Protein AF-A0AAW1KAX5-F1 (afdb_monomer)

pLDDT: mean 72.47, std 14.28, range [36.75, 89.25]

Mean predicted aligned error: 9.92 Å

InterPro domains:
  IPR006566 FBD domain [PF08387] (38-75)
  IPR006566 FBD domain [SM00579] (36-104)

Seco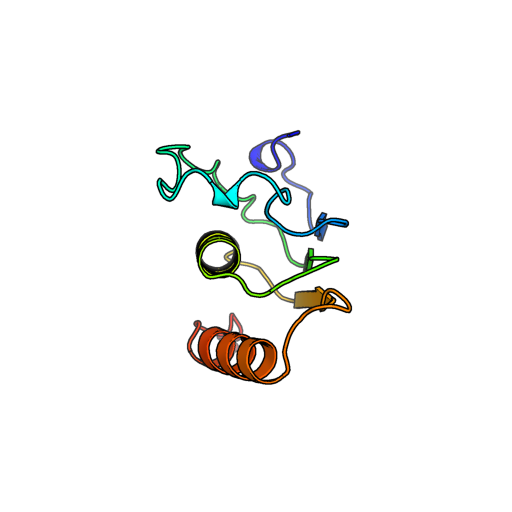ndary structure (DSSP, 8-state):
---GGG-TT--EEEETT-SS-TTGGG--S-----PPPPPTT--EEEEEEE---HHHHHHHHHHHHH-TT--EEEEEE-TT--HHHHHHHHHHHHHS--S-----

Organism: Saponaria officinalis (NCBI:txid3572)

Solvent-accessible surface area (backbone atoms only — not comparable to full-atom values): 6282 Å² to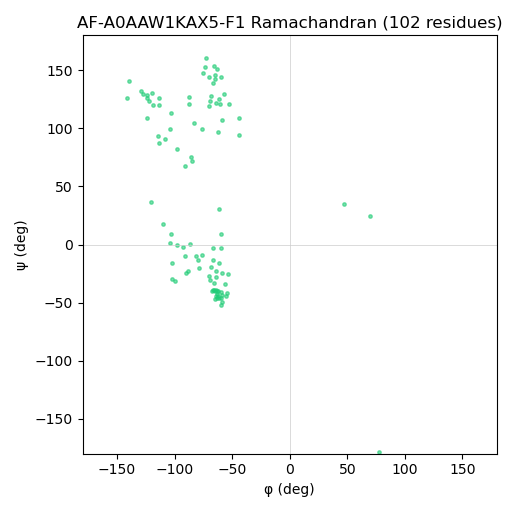tal; per-residue (Å²): 136,86,73,59,58,82,40,84,80,43,38,68,49,77,31,73,67,24,88,56,63,92,74,57,71,83,50,89,60,79,63,90,64,75,72,70,66,52,33,60,50,23,29,33,40,37,31,23,48,33,59,62,44,72,68,47,48,50,52,49,49,55,49,56,72,43,24,78,51,40,76,43,81,45,78,38,66,28,93,82,46,50,72,69,41,53,49,52,48,53,54,56,58,69,72,44,84,68,76,75,82,81,82,129

Radius of gyration: 14.02 Å; Cα contacts (8 Å, |Δi|>4): 132; chains: 1; bounding box: 36×26×47 Å

Structure (mmCIF, N/CA/C/O backbone):
data_AF-A0AAW1KAX5-F1
#
_entry.id   AF-A0AAW1KAX5-F1
#
loop_
_atom_site.group_PDB
_atom_site.id
_atom_site.type_symbol
_atom_site.label_atom_id
_atom_site.label_alt_id
_atom_site.label_comp_id
_atom_site.label_asym_id
_atom_site.label_entity_id
_atom_site.label_seq_id
_atom_site.pdbx_PDB_ins_code
_atom_site.Cartn_x
_atom_site.Cartn_y
_atom_site.Cartn_z
_atom_site.occupancy
_atom_site.B_iso_or_equiv
_atom_site.auth_seq_id
_atom_site.auth_comp_id
_atom_site.auth_asym_id
_atom_site.auth_atom_id
_atom_site.pdbx_PDB_model_num
ATOM 1 N N . MET A 1 1 ? -14.620 3.257 -11.209 1.00 43.81 1 MET A N 1
ATOM 2 C CA . MET A 1 1 ? -14.121 2.958 -9.848 1.00 43.81 1 MET A CA 1
ATOM 3 C C . MET A 1 1 ? -15.284 2.986 -8.863 1.00 43.81 1 MET A C 1
ATOM 5 O O . MET A 1 1 ? -16.053 3.939 -8.885 1.00 43.81 1 MET A O 1
ATOM 9 N N . VAL A 1 2 ? -15.475 1.926 -8.072 1.00 43.88 2 VAL A N 1
ATOM 10 C CA . VAL A 1 2 ? -16.511 1.840 -7.024 1.00 43.88 2 VAL A CA 1
ATOM 11 C C . VAL A 1 2 ? -15.927 2.427 -5.734 1.00 43.88 2 VAL A C 1
ATOM 13 O O . VAL A 1 2 ? -14.824 2.074 -5.335 1.00 43.88 2 VAL A O 1
ATOM 16 N N . TRP A 1 3 ? -16.630 3.383 -5.130 1.00 54.88 3 TRP A N 1
ATOM 17 C CA . TRP A 1 3 ? -16.081 4.319 -4.146 1.00 54.88 3 TRP A CA 1
ATOM 18 C C . TRP A 1 3 ? -16.143 3.757 -2.708 1.00 54.88 3 TRP A C 1
ATOM 20 O O . TRP A 1 3 ? -17.227 3.477 -2.195 1.00 54.88 3 TRP A O 1
ATOM 30 N N . LEU A 1 4 ? -14.985 3.631 -2.043 1.00 54.72 4 LEU A N 1
ATOM 31 C CA . LEU A 1 4 ? -14.788 2.960 -0.739 1.00 54.72 4 LEU A CA 1
ATOM 32 C C . LEU A 1 4 ? -15.448 3.683 0.457 1.00 54.72 4 LEU A C 1
ATOM 34 O O . LEU A 1 4 ? -15.714 3.068 1.487 1.00 54.72 4 LEU A O 1
ATOM 38 N N . ALA A 1 5 ? -15.766 4.974 0.317 1.00 54.38 5 ALA A N 1
ATOM 39 C CA . ALA A 1 5 ? -16.332 5.817 1.380 1.00 54.38 5 ALA A CA 1
ATOM 40 C C . ALA A 1 5 ? -17.726 5.376 1.870 1.00 54.38 5 ALA A C 1
ATOM 42 O O . ALA A 1 5 ? -18.130 5.708 2.981 1.00 54.38 5 ALA A O 1
ATOM 43 N N . LYS A 1 6 ? -18.481 4.635 1.048 1.00 57.94 6 LYS A N 1
ATOM 44 C CA . LYS A 1 6 ? -19.837 4.169 1.391 1.00 57.94 6 LYS A CA 1
ATOM 45 C C . LYS A 1 6 ? -19.860 2.847 2.161 1.00 57.94 6 LYS A C 1
ATOM 47 O O . LYS A 1 6 ? -20.941 2.359 2.479 1.00 57.94 6 LYS A O 1
ATOM 52 N N . LEU A 1 7 ? -18.697 2.264 2.454 1.00 61.47 7 LEU A N 1
ATOM 53 C CA . LEU A 1 7 ? -18.583 0.964 3.108 1.00 61.47 7 LEU A CA 1
ATOM 54 C C . LEU A 1 7 ? -17.962 1.132 4.505 1.00 61.47 7 LEU A C 1
ATOM 56 O O . LEU A 1 7 ? -16.746 1.009 4.667 1.00 61.47 7 LEU A O 1
ATOM 60 N N . PRO A 1 8 ? -18.781 1.403 5.540 1.00 64.12 8 PRO A N 1
ATOM 61 C CA . PRO A 1 8 ? -18.286 1.623 6.898 1.00 64.12 8 PRO A CA 1
ATOM 62 C C . PRO A 1 8 ? -17.666 0.368 7.529 1.00 64.12 8 PRO A C 1
ATOM 64 O O . PRO A 1 8 ? -16.994 0.484 8.542 1.00 64.12 8 PRO A O 1
ATOM 67 N N . GLN A 1 9 ? -17.853 -0.821 6.952 1.00 68.19 9 GLN A N 1
ATOM 68 C CA . GLN A 1 9 ? -17.247 -2.071 7.438 1.00 68.19 9 GLN A CA 1
ATOM 69 C C . GLN A 1 9 ? -16.056 -2.531 6.591 1.00 68.19 9 GLN A C 1
ATOM 71 O O . GLN A 1 9 ? -15.588 -3.658 6.735 1.00 68.19 9 GLN A O 1
ATOM 76 N N . LEU A 1 10 ? -15.590 -1.700 5.657 1.00 72.69 10 LEU A N 1
ATOM 77 C CA . LEU A 1 10 ? -14.511 -2.101 4.773 1.00 72.69 10 LEU A CA 1
ATOM 78 C C . LEU A 1 10 ? -13.173 -2.043 5.507 1.00 72.69 10 LEU A C 1
ATOM 80 O O . LEU A 1 10 ? -12.582 -0.979 5.658 1.00 72.69 10 LEU A O 1
ATOM 84 N N . GLU A 1 11 ? -12.712 -3.205 5.959 1.00 81.25 11 GLU A N 1
ATOM 85 C CA . GLU A 1 11 ? -11.439 -3.333 6.670 1.00 81.25 11 GLU A CA 1
ATOM 86 C C . GLU A 1 11 ? -10.257 -3.598 5.735 1.00 81.25 11 GLU A C 1
ATOM 88 O O . GLU A 1 11 ? -9.120 -3.296 6.091 1.00 81.25 11 GLU A O 1
ATOM 93 N N . THR A 1 12 ? -10.506 -4.172 4.556 1.00 82.38 12 THR A N 1
ATOM 94 C CA . THR A 1 12 ? -9.463 -4.569 3.602 1.00 82.38 12 THR A CA 1
ATOM 95 C C . THR A 1 12 ? -9.775 -4.025 2.217 1.00 82.38 12 THR A C 1
ATOM 97 O O . THR A 1 12 ? -10.897 -4.164 1.731 1.00 82.38 12 THR A O 1
ATOM 100 N N . VAL A 1 13 ? -8.775 -3.413 1.588 1.00 83.25 13 VAL A N 1
ATOM 101 C CA . VAL A 1 13 ? -8.839 -2.898 0.218 1.00 83.25 13 VAL A CA 1
ATOM 102 C C . VAL A 1 13 ? -7.711 -3.527 -0.584 1.00 83.25 13 VAL A C 1
ATOM 104 O O . VAL A 1 13 ? -6.563 -3.487 -0.151 1.00 83.25 13 VAL A O 1
ATOM 107 N N . ILE A 1 14 ? -8.043 -4.098 -1.741 1.00 85.50 14 ILE A N 1
ATOM 108 C CA . ILE A 1 14 ? -7.088 -4.766 -2.628 1.00 85.50 14 ILE A CA 1
ATOM 109 C C . ILE A 1 14 ? -7.149 -4.091 -3.997 1.00 85.50 14 ILE A C 1
ATOM 111 O O . ILE A 1 14 ? -8.213 -4.012 -4.612 1.00 85.50 14 ILE A O 1
ATOM 115 N N . PHE A 1 15 ? -6.003 -3.608 -4.464 1.00 85.38 15 PHE A N 1
ATOM 116 C CA . PHE A 1 15 ? -5.793 -3.048 -5.792 1.00 85.38 15 PHE A CA 1
ATOM 117 C C . PHE A 1 15 ? -4.946 -4.029 -6.599 1.00 85.38 15 PHE A C 1
ATOM 119 O O . PHE A 1 15 ? -3.727 -3.972 -6.545 1.00 85.38 15 PHE A O 1
ATOM 126 N N . GLU A 1 16 ? -5.565 -4.956 -7.330 1.00 83.12 16 GLU A N 1
ATOM 127 C CA . GLU A 1 16 ? -4.828 -6.044 -8.000 1.00 83.12 16 GLU A CA 1
ATOM 128 C C . GLU A 1 16 ? -3.858 -5.565 -9.096 1.00 83.12 16 GLU A C 1
ATOM 130 O O . GLU A 1 16 ? -2.860 -6.230 -9.351 1.00 83.12 16 GLU A O 1
ATOM 135 N N . LYS A 1 17 ? -4.133 -4.418 -9.732 1.00 82.88 17 LYS A N 1
ATOM 136 C CA . LYS A 1 17 ? -3.423 -3.928 -10.930 1.00 82.88 17 LYS A CA 1
ATOM 137 C C . LYS A 1 17 ? -2.754 -2.563 -10.728 1.00 82.88 17 LYS A C 1
ATOM 139 O O . LYS A 1 17 ? -2.769 -1.726 -11.629 1.00 82.88 17 LYS A O 1
ATOM 144 N N . GLY A 1 18 ? -2.213 -2.324 -9.540 1.00 81.44 18 GLY A N 1
ATOM 145 C CA . GLY A 1 18 ? -1.596 -1.052 -9.166 1.00 81.44 18 GLY A CA 1
ATOM 146 C C . GLY A 1 18 ? -2.617 0.029 -8.822 1.00 81.44 18 GLY A C 1
ATOM 147 O O . GLY A 1 18 ? -3.831 -0.200 -8.826 1.00 81.44 18 GLY A O 1
ATOM 148 N N . LEU A 1 19 ? -2.117 1.225 -8.501 1.00 79.06 19 LEU A N 1
ATOM 149 C CA . LEU A 1 19 ? -2.973 2.393 -8.222 1.00 79.06 19 LEU A CA 1
ATOM 150 C C . LEU A 1 19 ? -3.266 3.246 -9.467 1.00 79.06 19 LEU A C 1
ATOM 152 O O . LEU A 1 19 ? -4.096 4.150 -9.392 1.00 79.06 19 LEU A O 1
ATOM 156 N N . LEU A 1 20 ? -2.589 2.980 -10.589 1.00 75.88 20 LEU A N 1
ATOM 157 C CA . LEU A 1 20 ? -2.686 3.736 -11.842 1.00 75.88 20 LEU A CA 1
ATOM 158 C C . LEU A 1 20 ? -2.685 2.794 -13.043 1.00 75.88 20 LEU A C 1
ATOM 160 O O . LEU A 1 20 ? -1.902 1.839 -13.088 1.00 75.88 20 LEU A O 1
ATOM 164 N N . GLU A 1 21 ? -3.501 3.091 -14.055 1.00 68.44 21 GLU A N 1
ATOM 165 C CA . GLU A 1 21 ? -3.423 2.362 -15.318 1.00 68.44 21 GLU A CA 1
ATOM 166 C C . GLU A 1 21 ? -2.169 2.792 -16.103 1.00 68.44 21 GLU A C 1
ATOM 168 O O . GLU A 1 21 ? -1.664 3.905 -15.965 1.00 68.44 21 GLU A O 1
ATOM 173 N N . LYS A 1 22 ? -1.633 1.904 -16.958 1.00 59.56 22 LYS A N 1
ATOM 174 C CA . LYS A 1 22 ? -0.409 2.170 -17.755 1.00 59.56 22 LYS A CA 1
ATOM 175 C C . LYS A 1 22 ? -0.470 3.466 -18.578 1.00 59.56 22 LYS A C 1
ATOM 177 O O . LYS A 1 22 ? 0.581 4.017 -18.886 1.00 59.56 22 LYS A O 1
ATOM 182 N N . TYR A 1 23 ? -1.671 3.920 -18.919 1.00 56.44 23 TYR A N 1
ATOM 183 C CA . TYR A 1 23 ? -1.923 5.089 -19.758 1.00 56.44 23 TYR A CA 1
ATOM 184 C C . TYR A 1 23 ? -2.235 6.363 -18.954 1.00 56.44 23 TYR A C 1
ATOM 186 O O . TYR A 1 23 ? -2.393 7.418 -19.545 1.00 56.44 23 TYR A O 1
ATOM 194 N N . ASP A 1 24 ? -2.269 6.318 -17.618 1.00 56.81 24 ASP A N 1
ATOM 195 C CA . ASP A 1 24 ? -2.457 7.533 -16.803 1.00 56.81 24 ASP A CA 1
ATOM 196 C C . ASP A 1 24 ? -1.181 8.399 -16.722 1.00 56.81 24 ASP A C 1
ATOM 198 O O . ASP A 1 24 ? -1.209 9.524 -16.232 1.00 56.81 24 ASP A O 1
ATOM 202 N N . MET A 1 25 ? -0.039 7.898 -17.210 1.00 53.53 25 MET A N 1
ATOM 203 C CA . MET A 1 25 ? 1.262 8.581 -17.121 1.00 53.53 25 MET A CA 1
ATOM 204 C C . MET A 1 25 ? 1.474 9.686 -18.169 1.00 53.53 25 MET A C 1
ATOM 206 O O . MET A 1 25 ? 2.417 10.462 -18.040 1.00 53.53 25 MET A O 1
ATOM 210 N N . GLU A 1 26 ? 0.636 9.758 -19.206 1.00 53.75 26 GLU A N 1
ATOM 211 C CA . GLU A 1 26 ? 0.731 10.760 -20.286 1.00 53.75 26 GLU A CA 1
ATOM 212 C C . GLU A 1 26 ? 0.115 12.116 -19.903 1.00 53.75 26 GLU A C 1
ATOM 214 O O . GLU A 1 26 ? 0.355 13.125 -20.566 1.00 53.75 26 GLU A O 1
ATOM 219 N N . HIS A 1 27 ? -0.591 12.175 -18.773 1.00 51.62 27 HIS A N 1
ATOM 220 C CA . HIS A 1 27 ? -1.103 13.407 -18.198 1.00 51.62 27 HIS A CA 1
ATOM 221 C C . HIS A 1 27 ? -0.395 13.667 -16.858 1.00 51.62 27 HIS A C 1
ATOM 223 O O . HIS A 1 27 ? -0.833 13.215 -15.809 1.00 51.62 27 HIS A O 1
ATOM 229 N N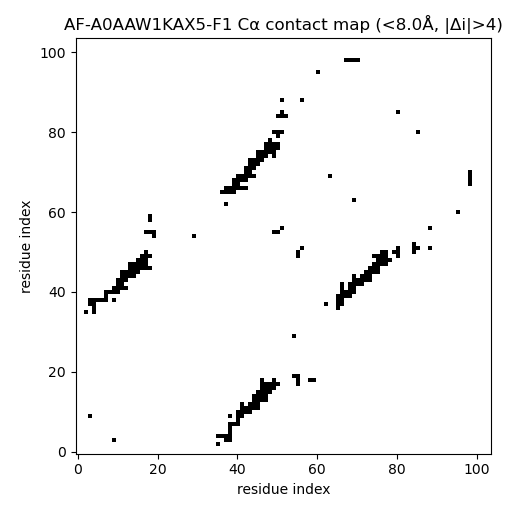 . GLU A 1 28 ? 0.701 14.438 -16.872 1.00 51.28 28 GLU A N 1
ATOM 230 C CA . GLU A 1 28 ? 1.464 14.875 -15.676 1.00 51.28 28 GLU A CA 1
ATOM 231 C C . GLU A 1 28 ? 0.644 15.696 -14.659 1.00 51.28 28 GLU A C 1
ATOM 233 O O . GLU A 1 28 ? 1.135 16.095 -13.600 1.00 51.28 28 GLU A O 1
ATOM 238 N N . LEU A 1 29 ? -0.615 15.966 -14.977 1.00 50.72 29 LEU A N 1
ATOM 239 C CA . LEU A 1 29 ? -1.573 16.549 -14.069 1.00 50.72 29 LEU A CA 1
ATOM 240 C C . LEU A 1 29 ? -2.128 15.400 -13.233 1.00 50.72 29 LEU A C 1
ATOM 242 O O . LEU A 1 29 ? -2.966 14.648 -13.721 1.00 50.72 29 LEU A O 1
ATOM 246 N N . LEU A 1 30 ? -1.697 15.295 -11.967 1.00 53.91 30 LEU A N 1
ATOM 247 C CA . LEU A 1 30 ? -2.573 14.747 -10.926 1.00 53.91 30 LEU A CA 1
ATOM 248 C C . LEU A 1 30 ? -3.918 15.420 -11.174 1.00 53.91 30 LEU A C 1
ATOM 250 O O . LEU A 1 30 ? -3.983 16.648 -11.037 1.00 53.91 30 LEU A O 1
ATOM 254 N N . PRO A 1 31 ? -4.940 14.702 -11.663 1.00 47.16 31 PRO A N 1
ATOM 255 C CA . PRO A 1 31 ? -6.172 15.382 -11.946 1.00 47.16 31 PRO A CA 1
ATOM 256 C C . PRO A 1 31 ? -6.618 15.969 -10.610 1.00 47.16 31 PRO A C 1
ATOM 258 O O . PRO A 1 31 ? -6.441 15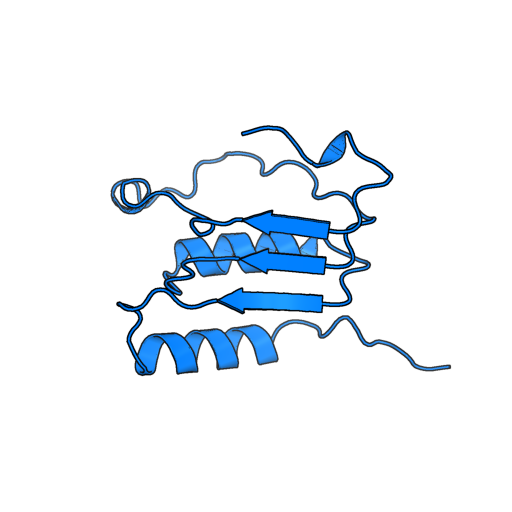.345 -9.560 1.00 47.16 31 PRO A O 1
ATOM 261 N N . ASP A 1 32 ? -7.215 17.154 -10.653 1.00 46.84 32 ASP A N 1
ATOM 262 C CA . ASP A 1 32 ? -7.983 17.766 -9.560 1.00 46.84 32 ASP A CA 1
ATOM 263 C C . ASP A 1 32 ? -9.210 16.886 -9.196 1.00 46.84 32 ASP A C 1
ATOM 265 O O . ASP A 1 32 ? -10.284 17.337 -8.818 1.00 46.84 32 ASP A O 1
ATOM 269 N N . VAL A 1 33 ? -9.090 15.569 -9.379 1.00 50.00 33 VAL A N 1
ATOM 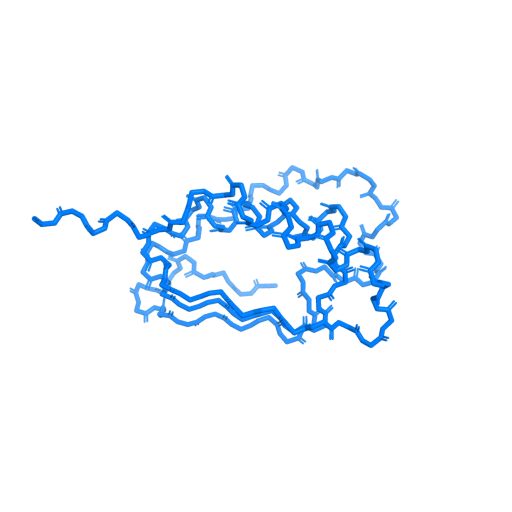270 C CA . VAL A 1 33 ? -9.877 14.541 -8.747 1.00 50.00 33 VAL A CA 1
ATOM 271 C C . VAL A 1 33 ? -9.567 14.707 -7.278 1.00 50.00 33 VAL A C 1
ATOM 273 O O . VAL A 1 33 ? -8.563 14.217 -6.764 1.00 50.00 33 VAL A O 1
ATOM 276 N N . ALA A 1 34 ? -10.459 15.432 -6.611 1.00 51.50 34 ALA A N 1
ATOM 277 C CA . ALA A 1 34 ? -10.736 15.234 -5.209 1.00 51.50 34 ALA A CA 1
ATOM 278 C C . ALA A 1 34 ? -10.833 13.722 -4.994 1.00 51.50 34 ALA A C 1
ATOM 280 O O . ALA A 1 34 ? -11.865 13.098 -5.270 1.00 51.50 34 ALA A O 1
ATOM 281 N N . LEU A 1 35 ? -9.710 13.120 -4.593 1.00 58.50 35 LEU A N 1
ATOM 282 C CA . LEU A 1 35 ? -9.693 11.728 -4.219 1.00 58.50 35 LEU A CA 1
ATOM 283 C C . LEU A 1 35 ? -10.731 11.623 -3.107 1.00 58.50 35 LEU A C 1
ATOM 285 O O . LEU A 1 35 ? -10.802 12.479 -2.216 1.00 58.50 35 LEU A O 1
ATOM 289 N N . PRO A 1 36 ? -11.644 10.665 -3.231 1.00 57.88 36 PRO A N 1
ATOM 290 C CA . PRO A 1 36 ? -12.725 10.569 -2.283 1.00 57.88 36 PRO A CA 1
ATOM 291 C C . PRO A 1 36 ? -12.149 10.277 -0.906 1.00 57.88 36 PRO A C 1
ATOM 293 O O . PRO A 1 36 ? -11.126 9.592 -0.810 1.00 57.88 36 PRO A O 1
ATOM 296 N N . PRO A 1 37 ? -12.831 10.718 0.159 1.00 60.78 37 PRO A N 1
ATOM 297 C CA . PRO A 1 37 ? -12.414 10.390 1.507 1.00 60.78 37 PRO A CA 1
ATOM 298 C C . PRO A 1 37 ? -12.252 8.874 1.629 1.00 60.78 37 PRO A C 1
ATOM 300 O O . PRO A 1 37 ? -13.181 8.100 1.373 1.00 60.78 37 PRO A O 1
ATOM 303 N N . PHE A 1 38 ? -11.038 8.455 1.972 1.00 64.88 38 PHE A N 1
ATOM 304 C CA . PHE A 1 38 ? -10.739 7.056 2.214 1.00 64.88 38 PHE A CA 1
ATOM 305 C C . PHE A 1 38 ? -11.495 6.613 3.472 1.00 64.88 38 PHE A C 1
ATOM 307 O O . PHE A 1 38 ? -11.609 7.375 4.435 1.00 64.88 38 PHE A O 1
ATOM 314 N N . SER A 1 39 ? -12.076 5.410 3.459 1.00 66.88 39 SER A N 1
ATOM 315 C CA . SER A 1 39 ? -12.853 4.940 4.610 1.00 66.88 39 SER A CA 1
ATOM 316 C C . SER A 1 39 ? -11.944 4.860 5.839 1.00 66.88 39 SER A C 1
ATOM 318 O O . SER A 1 39 ? -10.915 4.186 5.818 1.00 66.88 39 SER A O 1
ATOM 320 N N . SER A 1 40 ? -12.333 5.533 6.926 1.00 66.62 40 SER A N 1
ATOM 321 C CA . SER A 1 40 ? -11.538 5.606 8.161 1.00 66.62 40 SER A CA 1
ATOM 322 C C . SER A 1 40 ? -11.404 4.260 8.885 1.00 66.62 40 SER A C 1
ATOM 324 O O . SER A 1 40 ? -10.732 4.211 9.909 1.00 66.62 40 SER A O 1
ATOM 326 N N . ASN A 1 41 ? -12.047 3.197 8.390 1.00 75.12 41 ASN A N 1
ATOM 327 C CA . ASN A 1 41 ? -12.053 1.864 8.996 1.00 75.12 41 ASN A CA 1
ATOM 328 C C . ASN A 1 41 ? -11.146 0.858 8.271 1.00 75.12 41 ASN A C 1
ATOM 330 O O . ASN A 1 41 ? -11.071 -0.301 8.682 1.00 75.12 41 ASN A O 1
ATOM 334 N N . VAL A 1 42 ? -10.446 1.285 7.215 1.00 80.00 42 VAL A N 1
ATOM 335 C CA . VAL A 1 42 ? -9.531 0.409 6.478 1.00 80.00 42 VAL A CA 1
ATOM 336 C C . VAL A 1 42 ? -8.305 0.104 7.334 1.00 80.00 42 VAL A C 1
ATOM 338 O O . VAL A 1 42 ? -7.541 0.996 7.697 1.00 80.00 42 VAL A O 1
ATOM 341 N N . LYS A 1 43 ? -8.110 -1.183 7.624 1.00 83.94 43 LYS A N 1
ATOM 342 C CA . LYS A 1 43 ? -6.983 -1.727 8.389 1.00 83.94 43 LYS A CA 1
ATOM 343 C C . LYS A 1 43 ? -5.904 -2.306 7.482 1.00 83.94 43 LYS A C 1
ATOM 345 O O . LYS A 1 43 ? -4.732 -2.259 7.845 1.00 83.94 43 LYS A O 1
ATOM 350 N N . THR A 1 44 ? -6.285 -2.848 6.326 1.00 84.94 44 THR A N 1
ATOM 351 C CA . THR A 1 44 ? -5.361 -3.495 5.389 1.00 84.94 44 THR A CA 1
ATOM 352 C C . THR A 1 44 ? -5.515 -2.920 3.991 1.00 84.94 44 THR A C 1
ATOM 354 O O . THR A 1 44 ? -6.623 -2.848 3.461 1.00 84.94 44 THR A O 1
ATOM 357 N N . VAL A 1 45 ? -4.395 -2.539 3.387 1.00 86.06 45 VAL A N 1
ATOM 358 C CA . VAL A 1 45 ? -4.318 -2.111 1.989 1.00 86.06 45 VAL A CA 1
ATOM 359 C C . VAL A 1 45 ? -3.304 -2.990 1.288 1.00 86.06 45 VAL A C 1
ATOM 361 O O . VAL A 1 45 ? -2.166 -3.104 1.738 1.00 86.06 45 VAL A O 1
ATOM 364 N N . GLU A 1 46 ? -3.725 -3.599 0.192 1.00 89.12 46 GLU A N 1
ATOM 365 C CA . GLU A 1 46 ? -2.880 -4.402 -0.676 1.00 89.12 46 GLU A CA 1
ATOM 366 C C . GLU A 1 46 ? -2.861 -3.791 -2.073 1.00 89.12 46 GLU A C 1
ATOM 368 O O . GLU A 1 46 ? -3.911 -3.476 -2.630 1.00 89.12 46 GLU A O 1
ATOM 373 N N . VAL A 1 47 ? -1.667 -3.605 -2.626 1.00 88.94 47 VAL A N 1
ATOM 374 C CA . VAL A 1 47 ? -1.460 -3.088 -3.978 1.00 88.94 47 VAL A CA 1
ATOM 375 C C . VAL A 1 47 ? -0.617 -4.090 -4.755 1.00 88.94 47 VAL A C 1
ATOM 377 O O . VAL A 1 47 ? 0.569 -4.259 -4.480 1.00 88.94 47 VAL A O 1
ATOM 380 N N . GLY A 1 48 ? -1.258 -4.769 -5.699 1.00 88.00 48 GLY A N 1
ATOM 381 C CA . GLY A 1 48 ? -0.655 -5.588 -6.743 1.00 88.00 48 GLY A CA 1
ATOM 382 C C . GLY A 1 48 ? 0.009 -4.740 -7.820 1.00 88.00 48 GLY A C 1
ATOM 383 O O . GLY A 1 48 ? -0.314 -3.566 -7.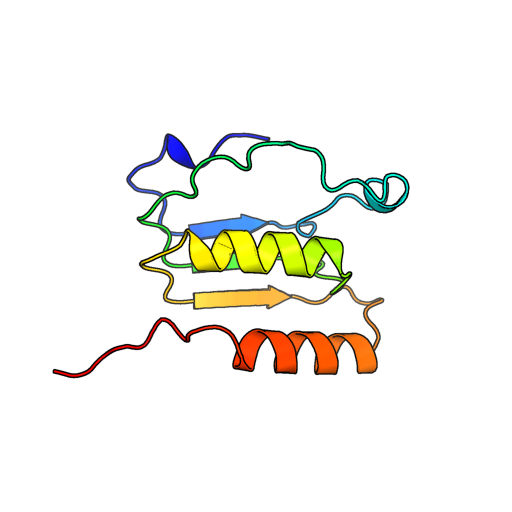948 1.00 88.00 48 GLY A O 1
ATOM 384 N N . GLU A 1 49 ? 0.921 -5.329 -8.596 1.00 88.12 49 GLU A N 1
ATOM 385 C CA . GLU A 1 49 ? 1.587 -4.678 -9.739 1.00 88.12 49 GLU A CA 1
ATOM 386 C C . GLU A 1 49 ? 2.129 -3.263 -9.439 1.00 88.12 49 GLU A C 1
ATOM 388 O O . GLU A 1 49 ? 2.120 -2.385 -10.301 1.00 88.12 49 GLU A O 1
ATOM 393 N N . PHE A 1 50 ? 2.609 -3.029 -8.214 1.00 85.56 50 PHE A N 1
ATOM 394 C CA . PHE A 1 50 ? 3.123 -1.727 -7.806 1.00 85.56 50 PHE A CA 1
ATOM 395 C C . PHE A 1 50 ? 4.435 -1.434 -8.536 1.00 85.56 50 PHE A C 1
ATOM 397 O O . PHE A 1 50 ? 5.392 -2.210 -8.454 1.00 85.56 50 PHE A O 1
ATOM 404 N N . ARG A 1 51 ? 4.496 -0.311 -9.250 1.00 84.00 51 ARG A N 1
ATOM 405 C CA . ARG A 1 51 ? 5.649 0.070 -10.082 1.00 84.00 51 ARG A CA 1
ATOM 406 C C . ARG A 1 51 ? 6.530 1.123 -9.428 1.00 84.00 51 ARG A C 1
ATOM 408 O O . ARG A 1 51 ? 7.659 1.333 -9.861 1.00 84.00 51 ARG A O 1
ATOM 415 N N . GLY A 1 52 ? 6.029 1.800 -8.396 1.00 80.44 52 GLY A N 1
ATOM 416 C CA . GLY A 1 52 ? 6.778 2.824 -7.665 1.00 80.44 52 GLY A CA 1
ATOM 417 C C . GLY A 1 52 ? 7.029 4.091 -8.468 1.00 80.44 52 GLY A C 1
ATOM 418 O O . GLY A 1 52 ? 7.970 4.833 -8.187 1.00 80.44 52 GLY A O 1
ATOM 419 N N . HIS A 1 53 ? 6.188 4.363 -9.465 1.00 82.38 53 HIS A N 1
ATOM 420 C CA . HIS A 1 53 ? 6.216 5.644 -10.152 1.00 82.38 53 HIS A CA 1
ATOM 421 C C . HIS A 1 53 ? 5.800 6.771 -9.202 1.00 82.38 53 HIS A C 1
ATOM 423 O O . HIS A 1 53 ? 5.036 6.577 -8.257 1.00 82.38 53 HIS A O 1
ATOM 429 N N . LYS A 1 54 ? 6.270 7.989 -9.484 1.00 80.19 54 LYS A N 1
ATOM 430 C CA . LYS A 1 54 ? 6.036 9.163 -8.631 1.00 80.19 54 LYS A CA 1
ATOM 431 C C . LYS A 1 54 ? 4.549 9.415 -8.351 1.00 80.19 54 LYS A C 1
ATOM 433 O O . LYS A 1 54 ? 4.194 9.710 -7.216 1.00 80.19 54 LYS A O 1
ATOM 438 N N . LEU A 1 55 ? 3.685 9.277 -9.358 1.00 79.31 55 LEU A N 1
ATOM 439 C CA . LEU A 1 55 ? 2.235 9.443 -9.197 1.00 79.31 55 LEU A CA 1
ATOM 440 C C . LEU A 1 55 ? 1.628 8.344 -8.310 1.00 79.31 55 LEU A C 1
ATOM 442 O O . LEU A 1 55 ? 0.791 8.631 -7.459 1.00 79.31 55 LEU A O 1
ATOM 446 N N . GLU A 1 56 ? 2.099 7.104 -8.456 1.00 81.00 56 GLU A N 1
ATOM 447 C CA . GLU A 1 56 ? 1.654 5.968 -7.645 1.00 81.00 56 GLU A CA 1
ATOM 448 C C . GLU A 1 56 ? 2.032 6.160 -6.170 1.00 81.00 56 GLU A C 1
ATOM 450 O O . GLU A 1 56 ? 1.224 5.926 -5.274 1.00 81.00 56 GLU A O 1
ATOM 455 N N . LEU A 1 57 ? 3.235 6.688 -5.919 1.00 82.12 57 LEU A N 1
ATOM 456 C CA . LEU A 1 57 ? 3.687 7.091 -4.590 1.00 82.12 57 LEU A CA 1
ATOM 457 C C . LEU A 1 57 ? 2.843 8.225 -3.997 1.00 82.12 57 LEU A C 1
ATOM 459 O O . 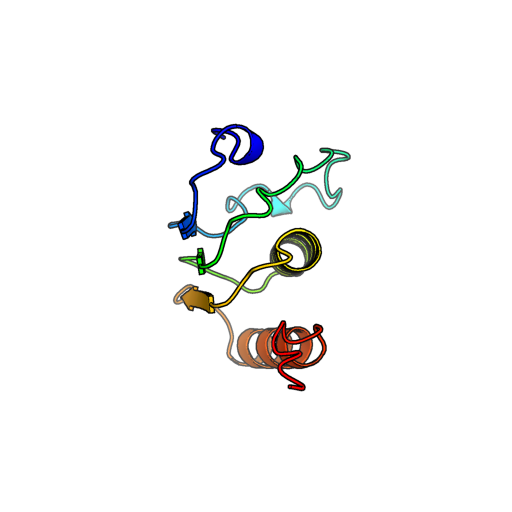LEU A 1 57 ? 2.543 8.187 -2.807 1.00 82.12 57 LEU A O 1
ATOM 463 N N . VAL A 1 58 ? 2.436 9.220 -4.792 1.00 82.12 58 VAL A N 1
ATOM 464 C CA . VAL A 1 58 ? 1.554 10.304 -4.319 1.00 82.12 58 VAL A CA 1
ATOM 465 C C . VAL A 1 58 ? 0.183 9.761 -3.915 1.00 82.12 58 VAL A C 1
ATOM 467 O O . VAL A 1 58 ? -0.311 10.107 -2.843 1.00 82.12 58 VAL A O 1
ATOM 470 N N . LEU A 1 59 ? -0.408 8.870 -4.718 1.00 80.69 59 LEU A N 1
ATOM 471 C CA . LEU A 1 59 ? -1.675 8.216 -4.375 1.00 80.69 59 LEU A CA 1
ATOM 472 C C . LEU A 1 59 ? -1.553 7.360 -3.118 1.00 80.69 59 LEU A C 1
ATOM 474 O O . LEU A 1 59 ? -2.427 7.402 -2.254 1.00 80.69 59 LEU A O 1
ATOM 478 N N . LEU A 1 60 ? -0.454 6.617 -2.996 1.00 83.38 60 LEU A N 1
ATOM 479 C CA . LEU A 1 60 ? -0.178 5.816 -1.816 1.00 83.38 60 LEU A CA 1
ATOM 480 C C . LEU A 1 60 ? -0.041 6.695 -0.566 1.00 83.38 60 LEU A C 1
ATOM 482 O O . LEU A 1 60 ? -0.641 6.384 0.458 1.00 83.38 60 LEU A O 1
ATOM 486 N N . LYS A 1 61 ? 0.684 7.818 -0.651 1.00 81.25 61 LYS A N 1
ATOM 487 C CA . LYS A 1 61 ? 0.804 8.799 0.441 1.00 81.25 61 LYS A CA 1
ATOM 488 C C . LYS A 1 61 ? -0.561 9.358 0.840 1.00 81.25 61 LYS A C 1
ATOM 490 O O . LYS A 1 61 ? -0.914 9.276 2.011 1.00 81.25 61 LYS A O 1
ATOM 495 N N . TYR A 1 62 ? -1.358 9.809 -0.129 1.00 79.62 62 TYR A N 1
ATOM 496 C CA . TYR A 1 62 ? -2.719 10.290 0.119 1.00 79.62 62 TYR A CA 1
ATOM 497 C C . TYR A 1 62 ? -3.574 9.235 0.836 1.00 79.62 62 TYR A C 1
ATOM 499 O O . TYR A 1 62 ? -4.294 9.532 1.791 1.00 79.62 62 TYR A O 1
ATOM 507 N N . LEU A 1 63 ? -3.489 7.981 0.392 1.00 79.00 63 LEU A N 1
ATOM 508 C CA . LEU A 1 63 ? -4.230 6.873 0.978 1.00 79.00 63 LEU A CA 1
ATOM 509 C C . LEU A 1 63 ? -3.815 6.640 2.435 1.00 79.00 63 LEU A C 1
ATOM 511 O O . LEU A 1 63 ? -4.675 6.519 3.306 1.00 79.00 63 LEU A O 1
ATOM 515 N N . LEU A 1 64 ? -2.510 6.636 2.705 1.00 78.81 64 LEU A N 1
ATOM 516 C CA . LEU A 1 64 ? -1.947 6.466 4.043 1.00 78.81 64 LEU A CA 1
ATOM 517 C C . LEU A 1 64 ? -2.322 7.620 4.987 1.00 78.81 64 LEU A C 1
ATOM 519 O O . LEU A 1 64 ? -2.647 7.370 6.144 1.00 78.81 64 LEU A O 1
ATOM 523 N N . GLU A 1 65 ? -2.346 8.863 4.501 1.00 78.12 65 GLU A N 1
ATOM 524 C CA . GLU A 1 65 ? -2.749 10.036 5.292 1.00 78.12 65 GLU A CA 1
ATOM 525 C C . GLU A 1 65 ? -4.232 10.002 5.696 1.00 78.12 65 GLU A C 1
ATOM 527 O O . GLU A 1 65 ? -4.602 10.464 6.779 1.00 78.12 65 GLU A O 1
ATOM 532 N N . ASN A 1 66 ? -5.096 9.432 4.850 1.00 74.94 66 ASN A N 1
ATOM 533 C CA . ASN A 1 66 ? -6.530 9.321 5.129 1.00 74.94 66 ASN A CA 1
ATOM 534 C C . ASN A 1 66 ? -6.898 8.036 5.896 1.00 74.94 66 ASN A C 1
ATOM 536 O O . ASN A 1 66 ? -7.916 7.997 6.593 1.00 74.94 66 ASN A O 1
ATOM 540 N N . ALA A 1 67 ? -6.073 6.990 5.823 1.00 76.31 67 ALA A N 1
ATOM 541 C CA . ALA A 1 67 ? -6.296 5.709 6.488 1.00 76.31 67 ALA A CA 1
ATOM 542 C C . ALA A 1 67 ? -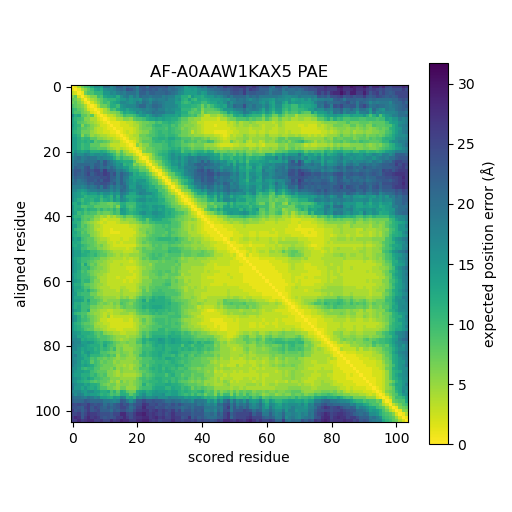5.798 5.720 7.947 1.00 76.31 67 ALA A C 1
ATOM 544 O O . ALA A 1 67 ? -4.813 5.079 8.308 1.00 76.31 67 ALA A O 1
ATOM 545 N N . ARG A 1 68 ? -6.520 6.430 8.823 1.00 74.62 68 ARG A N 1
ATOM 546 C CA . ARG A 1 68 ? -6.133 6.634 10.237 1.00 74.62 68 ARG A CA 1
ATOM 547 C C . ARG A 1 68 ? -5.962 5.359 11.069 1.00 74.62 68 ARG A C 1
ATOM 549 O O . ARG A 1 68 ? -5.267 5.396 12.077 1.00 74.62 68 ARG A O 1
ATOM 556 N N . VAL A 1 69 ? -6.613 4.259 10.690 1.00 78.69 69 VAL A N 1
ATOM 557 C CA . VAL A 1 69 ? -6.550 2.974 11.414 1.00 78.69 69 VAL A CA 1
ATOM 558 C C . VAL A 1 69 ? -5.790 1.901 10.639 1.00 78.69 69 VAL A C 1
ATOM 560 O O . VAL A 1 69 ? -5.931 0.714 10.939 1.00 78.69 69 VAL A O 1
ATOM 563 N N . LEU A 1 70 ? -4.998 2.295 9.637 1.00 82.06 70 LEU A N 1
ATOM 564 C CA . LEU A 1 70 ? -4.254 1.348 8.825 1.00 82.06 70 LEU A CA 1
ATOM 565 C C . LEU A 1 70 ? -3.229 0.598 9.680 1.00 82.06 70 LEU A C 1
ATOM 567 O O . LEU A 1 70 ? -2.335 1.185 10.279 1.00 82.06 70 LEU A O 1
ATOM 571 N N . GLN A 1 71 ? -3.348 -0.723 9.700 1.00 83.94 71 GLN A N 1
ATOM 572 C CA . GLN A 1 71 ? -2.458 -1.625 10.426 1.00 83.94 71 GLN A CA 1
ATOM 573 C C . GLN A 1 71 ? -1.456 -2.297 9.490 1.00 83.94 71 GLN A C 1
ATOM 575 O O . GLN A 1 71 ? -0.353 -2.648 9.908 1.00 83.94 71 GLN A O 1
ATOM 580 N N . ARG A 1 72 ? -1.840 -2.512 8.227 1.00 85.50 72 ARG A N 1
ATOM 581 C CA . ARG A 1 72 ? -1.052 -3.279 7.265 1.00 85.50 72 ARG A CA 1
ATOM 582 C C . ARG A 1 72 ? -1.112 -2.655 5.873 1.00 85.50 72 ARG A C 1
ATOM 584 O O . ARG A 1 72 ? -2.189 -2.485 5.311 1.00 85.50 72 ARG A O 1
ATOM 591 N N . LEU A 1 73 ? 0.062 -2.387 5.311 1.00 87.06 73 LEU A N 1
ATOM 592 C CA . LEU A 1 73 ? 0.255 -2.064 3.902 1.00 87.06 73 LEU A CA 1
ATOM 593 C C . LEU A 1 73 ? 1.059 -3.194 3.251 1.00 87.06 73 LEU A C 1
ATOM 595 O O . LEU A 1 73 ? 2.129 -3.548 3.746 1.00 87.06 73 LEU A O 1
ATOM 599 N N . ILE A 1 74 ? 0.542 -3.756 2.164 1.00 89.00 74 ILE A N 1
ATOM 600 C CA . ILE A 1 74 ? 1.201 -4.780 1.353 1.00 89.00 74 ILE A CA 1
ATOM 601 C C . ILE A 1 74 ? 1.379 -4.204 -0.049 1.00 89.00 74 ILE A C 1
ATOM 603 O O . ILE A 1 74 ? 0.401 -3.854 -0.702 1.00 89.00 74 ILE A O 1
ATOM 607 N N . LEU A 1 75 ? 2.624 -4.112 -0.509 1.00 88.62 75 LEU A N 1
ATOM 608 C CA . LEU A 1 75 ? 2.948 -3.741 -1.883 1.00 88.62 75 LEU A CA 1
ATOM 609 C C . LEU A 1 75 ? 3.581 -4.952 -2.562 1.00 88.62 75 LEU A C 1
ATOM 611 O O . LEU A 1 75 ? 4.613 -5.452 -2.112 1.00 88.62 75 LEU A O 1
ATOM 615 N N . ILE A 1 76 ? 2.959 -5.426 -3.632 1.00 89.25 76 ILE A N 1
ATOM 616 C CA . ILE A 1 76 ? 3.471 -6.498 -4.476 1.00 89.25 76 ILE A CA 1
ATOM 617 C C . ILE A 1 76 ? 4.008 -5.824 -5.726 1.00 89.25 76 ILE A C 1
ATOM 619 O O . ILE A 1 76 ? 3.255 -5.231 -6.497 1.00 89.25 76 ILE A O 1
ATOM 623 N N . LYS A 1 77 ? 5.325 -5.892 -5.907 1.00 85.31 77 LYS A N 1
ATOM 624 C CA . LYS A 1 77 ? 5.979 -5.232 -7.030 1.00 85.31 77 LYS A CA 1
ATOM 625 C C . LYS A 1 77 ? 5.553 -5.815 -8.371 1.00 85.31 77 LYS A C 1
ATOM 627 O O . LYS A 1 77 ? 5.367 -7.025 -8.509 1.00 85.31 77 LYS A O 1
ATOM 632 N N . ASP A 1 78 ? 5.490 -4.948 -9.370 1.00 84.75 78 ASP A N 1
ATOM 633 C CA . ASP A 1 78 ? 5.516 -5.358 -10.767 1.00 84.75 78 ASP A CA 1
ATOM 634 C C . ASP A 1 78 ? 6.880 -6.008 -11.080 1.00 84.75 78 ASP A C 1
ATOM 636 O O . ASP A 1 78 ? 7.929 -5.578 -10.587 1.00 84.75 78 ASP A O 1
ATOM 640 N N . GLY A 1 79 ? 6.883 -7.052 -11.910 1.00 79.38 79 GLY A N 1
ATOM 641 C CA . GLY A 1 79 ? 8.110 -7.725 -12.341 1.00 79.38 79 GLY A CA 1
ATOM 642 C C . GLY A 1 79 ? 9.075 -6.820 -13.117 1.00 79.38 79 GLY A C 1
ATOM 643 O O . GLY A 1 79 ? 10.246 -7.167 -13.251 1.00 79.38 79 GLY A O 1
ATOM 644 N N . THR A 1 80 ? 8.614 -5.665 -13.609 1.00 80.62 80 THR A N 1
ATOM 645 C CA . THR A 1 80 ? 9.437 -4.677 -14.317 1.00 80.62 80 THR A CA 1
ATOM 646 C C . THR A 1 80 ? 10.025 -3.591 -13.415 1.00 80.62 80 THR A C 1
ATOM 648 O O . THR A 1 80 ? 10.722 -2.714 -13.920 1.00 80.62 80 THR A O 1
ATOM 651 N N . MET A 1 81 ? 9.729 -3.594 -12.112 1.00 80.44 81 MET A N 1
ATOM 652 C CA . MET A 1 81 ? 10.202 -2.566 -11.184 1.00 80.44 81 MET A CA 1
ATOM 653 C C . MET A 1 81 ? 11.720 -2.660 -10.973 1.00 80.44 81 MET A C 1
ATOM 655 O O . MET A 1 81 ? 12.251 -3.717 -10.622 1.00 80.44 81 MET A O 1
ATOM 659 N N . GLU A 1 82 ? 12.432 -1.547 -11.157 1.00 83.06 82 GLU A N 1
ATOM 660 C CA . GLU A 1 82 ? 13.881 -1.516 -10.967 1.00 83.06 82 GLU A CA 1
ATOM 661 C C . GLU A 1 82 ? 14.258 -1.527 -9.479 1.00 83.06 82 GLU A C 1
ATOM 663 O O . GLU A 1 82 ? 13.610 -0.900 -8.641 1.00 83.06 82 GLU A O 1
ATOM 668 N N . MET A 1 83 ? 15.395 -2.145 -9.145 1.00 82.12 83 MET A N 1
ATOM 669 C CA . MET A 1 83 ? 15.904 -2.199 -7.765 1.00 82.12 83 MET A CA 1
ATOM 670 C C . MET A 1 83 ? 16.091 -0.805 -7.139 1.00 82.12 83 MET A C 1
ATOM 672 O O . MET A 1 83 ? 15.875 -0.619 -5.945 1.00 82.12 83 MET A O 1
ATOM 676 N N . ARG A 1 84 ? 16.463 0.200 -7.944 1.00 83.56 84 ARG A N 1
ATOM 677 C CA . ARG A 1 84 ? 16.586 1.594 -7.483 1.00 83.56 84 ARG A CA 1
ATOM 678 C C . ARG A 1 84 ? 15.239 2.196 -7.084 1.00 83.56 84 ARG A C 1
ATOM 680 O O . ARG A 1 84 ? 15.177 2.915 -6.094 1.00 83.56 84 ARG A O 1
ATOM 687 N N . GLN A 1 85 ? 14.181 1.891 -7.835 1.00 81.69 85 GLN A N 1
ATOM 688 C CA . GLN A 1 85 ? 12.824 2.334 -7.516 1.00 81.69 85 GLN A CA 1
ATOM 689 C C . GLN A 1 85 ? 12.328 1.643 -6.242 1.00 81.69 85 GLN A C 1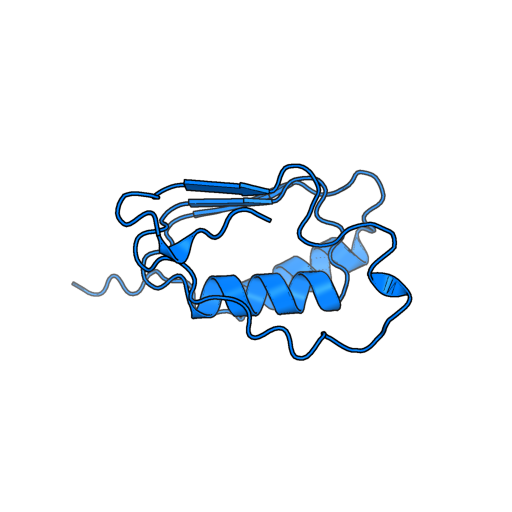
ATOM 691 O O . GLN A 1 85 ? 11.724 2.293 -5.397 1.00 81.69 85 GLN A O 1
ATOM 696 N N . GLU A 1 86 ? 12.628 0.351 -6.068 1.00 83.81 86 GLU A N 1
ATOM 697 C CA . GLU A 1 86 ? 12.265 -0.414 -4.864 1.00 83.81 86 GLU A CA 1
ATOM 698 C C . GLU A 1 86 ? 12.892 0.201 -3.605 1.00 83.81 86 GLU A C 1
ATOM 700 O O . GLU A 1 86 ? 12.195 0.451 -2.620 1.00 83.81 86 GLU A O 1
ATOM 705 N N . LEU A 1 87 ? 14.185 0.535 -3.674 1.00 85.19 87 LEU A N 1
ATOM 706 C CA . LEU A 1 87 ? 14.892 1.238 -2.604 1.00 85.19 87 LEU A CA 1
ATOM 707 C C . LEU A 1 87 ? 14.249 2.596 -2.302 1.00 85.19 87 LEU A C 1
ATOM 709 O O . LEU A 1 87 ? 13.867 2.837 -1.159 1.00 85.19 87 LEU A O 1
ATOM 713 N N . GLN A 1 88 ? 14.036 3.432 -3.322 1.00 85.38 88 GLN A N 1
ATOM 714 C CA . GLN A 1 88 ? 13.446 4.761 -3.149 1.00 85.38 88 GLN A CA 1
ATOM 715 C C . GLN A 1 88 ? 12.047 4.703 -2.514 1.00 85.38 88 GLN A C 1
ATOM 717 O O . GLN A 1 88 ? 11.738 5.482 -1.614 1.00 85.38 88 GLN A O 1
ATOM 722 N N . VAL A 1 89 ? 11.203 3.768 -2.959 1.00 84.88 89 VAL A N 1
ATOM 723 C CA . VAL A 1 89 ? 9.870 3.538 -2.385 1.00 84.88 89 VAL A CA 1
ATOM 724 C C . VAL A 1 89 ? 9.993 3.125 -0.923 1.00 84.88 89 VAL A C 1
ATOM 726 O O . VAL A 1 89 ? 9.283 3.664 -0.077 1.00 84.88 89 VAL A O 1
ATOM 729 N N . SER A 1 90 ? 10.894 2.194 -0.602 1.00 83.19 90 SER A N 1
ATOM 730 C CA . SER A 1 90 ? 11.084 1.748 0.780 1.00 83.19 90 SER A CA 1
ATOM 731 C C . SER A 1 90 ? 11.544 2.884 1.701 1.00 83.19 90 SER A C 1
ATOM 733 O O . SER A 1 90 ? 11.027 3.009 2.809 1.00 83.19 90 SER A O 1
ATOM 735 N N . GLU A 1 91 ? 12.444 3.754 1.234 1.00 85.94 91 GLU A N 1
ATOM 736 C CA . GLU A 1 91 ? 12.914 4.921 1.983 1.00 85.94 91 GLU A CA 1
ATOM 737 C C . GLU A 1 91 ? 11.782 5.927 2.216 1.00 85.94 91 GLU A C 1
ATOM 739 O O . GLU A 1 91 ? 11.559 6.353 3.348 1.00 85.94 91 GLU A O 1
ATOM 744 N N . GLU A 1 92 ? 11.005 6.243 1.177 1.00 83.31 92 GLU A N 1
ATOM 745 C CA . GLU A 1 92 ? 9.837 7.125 1.273 1.00 83.31 92 GLU A CA 1
ATOM 746 C C . GLU A 1 92 ? 8.792 6.584 2.261 1.00 83.31 92 GLU A C 1
ATOM 748 O O . GLU A 1 92 ? 8.244 7.345 3.055 1.00 83.31 92 GLU A O 1
ATOM 753 N N . LEU A 1 93 ? 8.544 5.270 2.269 1.00 80.88 93 LEU A N 1
ATOM 754 C CA . LEU A 1 93 ? 7.616 4.627 3.205 1.00 80.88 93 LEU A CA 1
ATOM 755 C C . LEU A 1 93 ? 8.119 4.631 4.652 1.00 80.88 93 LEU A C 1
ATOM 757 O O . LEU A 1 93 ? 7.309 4.662 5.578 1.00 80.88 93 LEU A O 1
ATOM 761 N N . LEU A 1 94 ? 9.436 4.598 4.868 1.00 80.75 94 LEU A N 1
ATOM 762 C CA . LEU A 1 94 ? 10.023 4.696 6.206 1.00 80.75 94 LEU A CA 1
ATOM 763 C C . LEU A 1 94 ? 9.870 6.095 6.813 1.00 80.75 94 LEU A C 1
ATOM 765 O O . LEU A 1 94 ? 9.829 6.203 8.039 1.00 80.75 94 LEU A O 1
ATOM 769 N N . LEU A 1 95 ? 9.782 7.134 5.976 1.00 79.25 95 LEU A N 1
ATOM 770 C CA . LEU A 1 95 ? 9.568 8.521 6.400 1.00 79.25 95 LEU A CA 1
ATOM 771 C C . LEU A 1 95 ? 8.110 8.819 6.757 1.00 79.25 95 LEU A C 1
ATOM 773 O O . LEU A 1 95 ? 7.837 9.795 7.458 1.00 79.25 95 LEU A O 1
ATOM 777 N N . LEU A 1 96 ? 7.170 8.004 6.280 1.00 71.06 96 LEU A N 1
ATOM 778 C CA . LEU A 1 96 ? 5.765 8.180 6.614 1.00 71.06 96 LEU A CA 1
ATOM 779 C C . LEU A 1 96 ? 5.522 7.832 8.084 1.00 71.06 96 LEU A C 1
ATOM 781 O O . LEU A 1 96 ? 6.146 6.903 8.612 1.00 71.06 96 LEU A O 1
ATOM 785 N N . PRO A 1 97 ? 4.616 8.557 8.765 1.00 62.84 97 PRO A N 1
ATOM 786 C CA . PRO A 1 97 ? 4.274 8.254 10.141 1.00 62.84 97 PRO A CA 1
ATOM 787 C C . PRO A 1 97 ? 3.749 6.821 10.201 1.00 62.84 97 PRO A C 1
ATOM 789 O O . PRO A 1 97 ? 2.649 6.514 9.741 1.00 62.84 97 PRO A O 1
ATOM 792 N N . LYS A 1 98 ? 4.561 5.916 10.753 1.00 59.78 98 LYS A N 1
ATOM 793 C CA . LYS A 1 98 ? 4.127 4.552 11.033 1.00 59.78 98 LYS A CA 1
ATOM 794 C C . LYS A 1 98 ? 2.967 4.678 12.009 1.00 59.78 98 LYS A C 1
ATOM 796 O O . LYS A 1 98 ? 3.155 5.202 13.102 1.00 59.78 98 LYS A O 1
ATOM 801 N N . ALA A 1 99 ? 1.794 4.172 11.638 1.00 52.25 99 ALA A N 1
ATOM 802 C CA . ALA A 1 99 ? 0.566 4.200 12.441 1.00 52.25 99 ALA A CA 1
ATOM 803 C C . ALA A 1 99 ? 0.673 3.487 13.813 1.00 52.25 99 ALA A C 1
ATOM 805 O O . ALA A 1 99 ? -0.318 3.311 14.512 1.00 52.25 99 ALA A O 1
ATOM 806 N N . SER A 1 100 ? 1.872 3.081 14.231 1.00 50.19 100 SER A N 1
ATOM 807 C CA . SER A 1 100 ? 2.145 2.512 15.540 1.00 50.19 100 SER A CA 1
ATOM 808 C C . SER A 1 100 ? 2.540 3.601 16.540 1.00 50.19 100 SER A C 1
ATOM 810 O O . SER A 1 100 ? 3.661 3.615 17.045 1.00 50.19 100 SER A O 1
ATOM 812 N N . THR A 1 101 ? 1.606 4.478 16.895 1.00 47.06 101 THR A N 1
ATOM 813 C CA . THR A 1 101 ? 1.608 5.101 18.226 1.00 47.06 101 THR A CA 1
ATOM 814 C C . THR A 1 101 ? 0.871 4.174 19.185 1.00 47.06 101 THR A C 1
ATOM 816 O O . THR A 1 101 ? -0.268 4.413 19.566 1.00 47.06 101 THR A O 1
ATOM 819 N N . ASN A 1 102 ? 1.537 3.088 19.582 1.00 50.34 102 ASN A N 1
ATOM 820 C CA . ASN A 1 102 ? 1.179 2.378 20.802 1.00 50.34 102 ASN A CA 1
ATOM 821 C C . ASN A 1 102 ? 2.126 2.840 21.916 1.00 50.34 102 ASN A C 1
ATOM 823 O O . ASN A 1 102 ? 3.124 2.182 22.197 1.00 50.34 102 ASN A O 1
ATOM 827 N N . CYS A 1 103 ? 1.811 3.985 22.521 1.00 36.75 103 CYS A N 1
ATOM 828 C CA . CYS A 1 103 ? 2.240 4.289 23.882 1.00 36.75 103 CYS A CA 1
ATOM 829 C C . CYS A 1 103 ? 1.007 4.103 24.765 1.00 36.75 103 CYS A C 1
ATOM 831 O O . CYS A 1 103 ? 0.128 4.964 24.781 1.00 36.75 103 CYS A O 1
ATOM 833 N N . ASN A 1 104 ? 0.930 2.944 25.413 1.00 37.72 104 ASN A N 1
ATOM 834 C CA . ASN A 1 104 ? 0.140 2.762 26.626 1.00 37.72 104 ASN A CA 1
ATOM 835 C C . ASN A 1 104 ? 1.056 3.036 27.821 1.00 37.72 104 ASN A C 1
ATOM 837 O O . ASN A 1 104 ? 2.249 2.666 27.702 1.00 37.72 104 ASN A O 1
#

Sequence (104 aa):
MVWLAKLPQLETVIFEKGLLEKYDMEHELLPDVALPPFSSNVKTVEVGEFRGHKLELVLLKYLLENARVLQRLILIKDGTMEMRQELQVSEELLLLPKASTNCN

Nearest PDB structures (foldseek):
  4z79-assembly1_A  TM=5.705E-01  e=1.447E+00  Homo sapiens
  1io0-assembly1_A  TM=5.345E-01  e=1.541E+00  Gallus gallus
  4pki-assembly1_G  TM=4.921E-01  e=2.110E+00  Homo sapiens
  4z8g-assembly1_A  TM=4.237E-01  e=6.147E+00  Homo sapiens

Foldseek 3Di:
DDAQQVPLQAQEEEAAQAPDDPPVVVDPDPDPPPRPQHRLNHQEYEGHQHQLDPVSLVVVLVNLVRNLNHNYYHYHHRPPHDPVSVVVSVVSVVPPPNSPPPDD